Protein AF-A0A7S0C193-F1 (afdb_monomer_lite)

Structure (mmCIF, N/CA/C/O backbone):
data_AF-A0A7S0C193-F1
#
_entry.id   AF-A0A7S0C193-F1
#
loop_
_atom_site.group_PDB
_atom_site.id
_atom_site.type_symbol
_atom_site.label_atom_id
_atom_site.label_alt_id
_atom_site.label_comp_id
_atom_site.label_asym_id
_atom_site.label_entity_id
_atom_site.label_seq_id
_atom_site.pdbx_PDB_ins_code
_atom_site.Cartn_x
_atom_site.Cartn_y
_atom_site.Cartn_z
_atom_site.occupancy
_atom_site.B_iso_or_equiv
_atom_site.auth_seq_id
_atom_site.auth_comp_id
_atom_site.auth_asym_id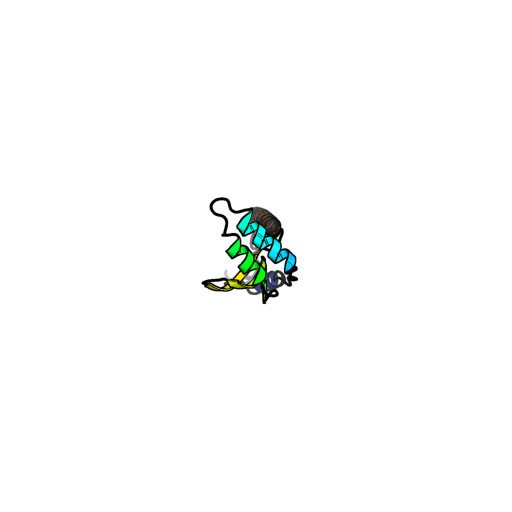
_atom_site.auth_atom_id
_atom_site.pdbx_PDB_model_num
ATOM 1 N N . VAL A 1 1 ? 1.599 5.451 -29.397 1.00 59.72 1 VAL A N 1
ATOM 2 C CA . VAL A 1 1 ? 1.055 4.072 -29.445 1.00 59.72 1 VAL A CA 1
ATOM 3 C C . VAL A 1 1 ? 2.241 3.121 -29.514 1.00 59.72 1 VAL A C 1
ATOM 5 O O . VAL A 1 1 ? 3.154 3.409 -30.276 1.00 59.72 1 VAL A O 1
ATOM 8 N N . VAL A 1 2 ? 2.283 2.088 -28.671 1.00 76.50 2 VAL A N 1
ATOM 9 C CA . VAL A 1 2 ? 3.415 1.143 -28.56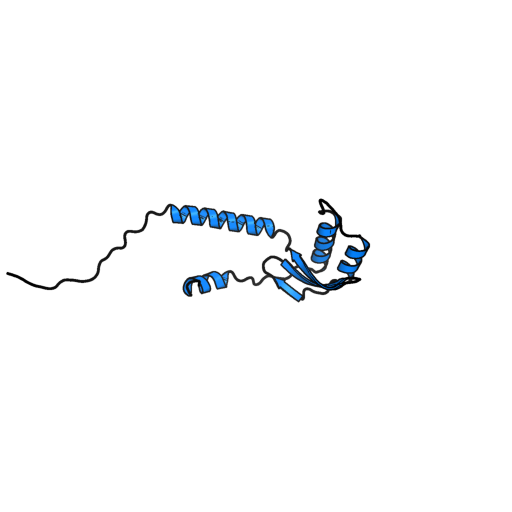7 1.00 76.50 2 VAL A CA 1
ATOM 10 C C . VAL A 1 2 ? 3.237 0.022 -29.609 1.00 76.50 2 VAL A C 1
ATOM 12 O O . VAL A 1 2 ? 2.091 -0.376 -29.826 1.00 76.50 2 VAL A O 1
ATOM 15 N N . PRO A 1 3 ? 4.297 -0.481 -30.276 1.00 91.25 3 PRO A N 1
ATOM 16 C CA . PRO A 1 3 ? 4.175 -1.581 -31.236 1.00 91.25 3 PRO A CA 1
ATOM 17 C C . PRO A 1 3 ? 3.546 -2.833 -30.602 1.00 91.25 3 PRO A C 1
ATOM 19 O O . PRO A 1 3 ? 3.901 -3.146 -29.465 1.00 91.25 3 PRO A O 1
ATOM 22 N N . PRO A 1 4 ? 2.684 -3.587 -31.314 1.00 86.12 4 PRO A N 1
ATOM 23 C CA . PRO A 1 4 ? 2.019 -4.771 -30.760 1.00 86.12 4 PRO A CA 1
ATOM 24 C C . PRO A 1 4 ? 2.995 -5.808 -30.192 1.00 86.12 4 PRO A C 1
ATOM 26 O O . PRO A 1 4 ? 2.807 -6.278 -29.080 1.00 86.12 4 PRO A O 1
ATOM 29 N N . SER A 1 5 ? 4.110 -6.063 -30.884 1.00 86.19 5 SER A N 1
ATOM 30 C CA . SER A 1 5 ? 5.152 -6.989 -30.420 1.00 86.19 5 SER A CA 1
ATOM 31 C C . SER A 1 5 ? 5.822 -6.550 -29.116 1.00 86.19 5 SER A C 1
ATOM 33 O O . SER A 1 5 ? 6.197 -7.385 -28.295 1.00 86.19 5 SER A O 1
ATOM 35 N N . LEU A 1 6 ? 5.964 -5.239 -28.908 1.00 81.75 6 LEU A N 1
ATOM 36 C CA . LEU A 1 6 ? 6.498 -4.685 -27.669 1.00 81.75 6 LEU A CA 1
ATOM 37 C C . LEU A 1 6 ? 5.435 -4.688 -26.565 1.00 81.75 6 LEU A C 1
ATOM 39 O O . LEU A 1 6 ? 5.762 -4.960 -25.417 1.00 81.75 6 LEU A O 1
ATOM 43 N N . ALA A 1 7 ? 4.167 -4.441 -26.898 1.00 81.94 7 ALA A N 1
ATOM 44 C CA . ALA A 1 7 ? 3.060 -4.559 -25.953 1.00 81.94 7 ALA A CA 1
ATOM 45 C C . ALA A 1 7 ? 2.902 -6.000 -25.436 1.00 81.94 7 ALA A C 1
ATOM 47 O O . ALA A 1 7 ? 2.753 -6.186 -24.232 1.00 81.94 7 ALA A O 1
ATOM 48 N N . ASP A 1 8 ? 3.026 -7.005 -26.307 1.00 80.50 8 ASP A N 1
ATOM 49 C CA . ASP A 1 8 ? 2.972 -8.424 -25.936 1.00 80.50 8 ASP A CA 1
ATOM 50 C C . ASP A 1 8 ? 4.160 -8.826 -25.049 1.00 80.50 8 ASP A C 1
ATOM 52 O O . ASP A 1 8 ? 3.987 -9.489 -24.027 1.00 80.50 8 ASP A O 1
ATOM 56 N N . ALA A 1 9 ? 5.372 -8.365 -25.376 1.00 77.50 9 ALA A N 1
ATOM 57 C CA . ALA A 1 9 ? 6.552 -8.605 -24.544 1.00 77.50 9 ALA A CA 1
ATOM 58 C C . ALA A 1 9 ? 6.426 -7.949 -23.154 1.00 77.50 9 ALA A C 1
ATOM 60 O O . ALA A 1 9 ? 6.777 -8.553 -22.141 1.00 77.50 9 ALA A O 1
ATOM 61 N N . LEU A 1 10 ? 5.879 -6.729 -23.093 1.00 75.81 10 LEU A N 1
ATOM 62 C CA . LEU A 1 10 ? 5.612 -6.012 -21.843 1.00 75.81 10 LEU A CA 1
ATOM 63 C C . LEU A 1 10 ? 4.379 -6.552 -21.098 1.00 75.81 10 LEU A C 1
ATOM 65 O O . LEU A 1 10 ? 4.245 -6.320 -19.900 1.00 75.81 10 LEU A O 1
ATOM 69 N N . SER A 1 11 ? 3.498 -7.304 -21.761 1.00 71.94 11 SER A N 1
ATOM 70 C CA . SER A 1 11 ? 2.354 -7.961 -21.118 1.00 71.94 11 SER A CA 1
ATOM 71 C C . SER A 1 11 ? 2.802 -9.008 -20.101 1.00 71.94 11 SER A C 1
ATOM 73 O O . SER A 1 11 ? 2.108 -9.223 -19.112 1.00 71.94 11 SER A O 1
ATOM 75 N N . VAL A 1 12 ? 3.957 -9.644 -20.313 1.00 66.38 12 VAL A N 1
ATOM 76 C CA . VAL A 1 12 ? 4.537 -10.615 -19.369 1.00 66.38 12 VAL A CA 1
ATOM 77 C C . VAL A 1 12 ? 5.010 -9.937 -18.075 1.00 66.38 12 VAL A C 1
ATOM 79 O O . VAL A 1 12 ? 5.038 -10.568 -17.024 1.00 66.38 12 VAL A O 1
ATOM 82 N N . LEU A 1 13 ? 5.323 -8.638 -18.129 1.00 64.50 13 LEU A N 1
ATOM 83 C CA . LEU A 1 13 ? 5.671 -7.807 -16.971 1.00 64.50 13 LEU A CA 1
ATOM 84 C C . LEU A 1 13 ? 4.447 -7.373 -16.142 1.00 64.50 13 LEU A C 1
ATOM 86 O O . LEU A 1 13 ? 4.612 -6.662 -15.151 1.00 64.50 13 LEU A O 1
ATOM 90 N N . GLN A 1 14 ? 3.223 -7.763 -16.521 1.00 65.75 14 GLN A N 1
ATOM 91 C CA . GLN A 1 14 ? 2.043 -7.496 -15.699 1.00 65.75 14 GLN A CA 1
ATOM 92 C C . GLN A 1 14 ? 2.034 -8.362 -14.428 1.00 65.75 14 GLN A C 1
ATOM 94 O O . GLN A 1 14 ? 2.234 -9.576 -14.457 1.00 65.75 14 GLN A O 1
ATOM 99 N N . ASP A 1 15 ? 1.785 -7.701 -13.298 1.00 64.06 15 ASP A N 1
ATOM 100 C CA . ASP A 1 15 ? 1.928 -8.235 -11.944 1.00 64.06 15 ASP A CA 1
ATOM 101 C C . ASP A 1 15 ? 0.812 -9.229 -11.562 1.00 64.06 15 ASP A C 1
ATOM 103 O O . ASP A 1 15 ? -0.340 -8.843 -11.357 1.00 64.06 15 ASP A O 1
ATOM 107 N N . ASN A 1 16 ? 1.170 -10.499 -11.336 1.00 58.06 16 ASN A N 1
ATOM 108 C CA . ASN A 1 16 ? 0.380 -11.443 -10.528 1.00 58.06 16 ASN A CA 1
ATOM 109 C C . ASN A 1 16 ? 0.806 -11.333 -9.060 1.00 58.06 16 ASN A C 1
ATOM 111 O O . ASN A 1 16 ? 1.378 -12.251 -8.467 1.00 58.06 16 ASN A O 1
ATOM 115 N N . MET A 1 17 ? 0.600 -10.156 -8.478 1.00 66.94 17 MET A N 1
ATOM 116 C CA . MET A 1 17 ? 1.162 -9.852 -7.172 1.00 66.94 17 MET A CA 1
ATOM 117 C C . MET A 1 17 ? 0.302 -10.392 -6.036 1.00 66.94 17 MET A C 1
ATOM 119 O O . MET A 1 17 ? -0.836 -9.961 -5.841 1.00 66.94 17 MET A O 1
ATOM 123 N N . GLN A 1 18 ? 0.883 -11.270 -5.216 1.00 76.81 18 GLN A N 1
ATOM 124 C CA . GLN A 1 18 ? 0.195 -11.724 -4.018 1.00 76.81 18 GLN A CA 1
ATOM 125 C C . GLN A 1 18 ? -0.027 -10.569 -3.034 1.00 76.81 18 GLN A C 1
ATOM 127 O O . GLN A 1 18 ? 0.862 -9.719 -2.833 1.00 76.81 18 GLN A O 1
ATOM 132 N N . PRO A 1 19 ? -1.210 -10.524 -2.407 1.00 83.25 19 PRO A N 1
ATOM 133 C CA . PRO A 1 19 ? -1.476 -9.564 -1.366 1.00 83.25 19 PRO A CA 1
ATOM 134 C C . PRO A 1 19 ? -0.589 -9.810 -0.132 1.00 83.25 19 PRO A C 1
ATOM 136 O O . PRO A 1 19 ? -0.358 -10.955 0.243 1.00 83.25 19 PRO A O 1
ATOM 139 N N . PHE A 1 20 ? -0.095 -8.743 0.505 1.00 88.50 20 PHE A N 1
ATOM 140 C CA . PHE A 1 20 ? 0.469 -8.829 1.856 1.00 88.50 20 PHE A CA 1
ATOM 141 C C . PHE A 1 20 ? -0.643 -8.742 2.915 1.00 88.50 20 PHE A C 1
ATOM 143 O O . PHE A 1 20 ? -1.782 -8.394 2.588 1.00 88.50 20 PHE A O 1
ATOM 150 N N . SER A 1 21 ? -0.330 -9.121 4.160 1.00 92.19 21 SER A N 1
ATOM 151 C CA . SER A 1 21 ? -1.319 -9.210 5.240 1.00 92.19 21 SER A CA 1
ATOM 152 C C . SER A 1 21 ? -1.862 -7.841 5.647 1.00 92.19 21 SER A C 1
ATOM 154 O O . SER A 1 21 ? -1.160 -6.827 5.610 1.00 92.19 21 SER A O 1
ATOM 156 N N . SER A 1 22 ? -3.122 -7.817 6.082 1.00 91.50 22 SER A N 1
ATOM 157 C CA . SER A 1 22 ? -3.767 -6.593 6.558 1.00 91.50 22 SER A CA 1
ATOM 158 C C . SER A 1 22 ? -3.129 -6.074 7.848 1.00 91.50 22 SER A C 1
ATOM 160 O O . SER A 1 22 ? -3.052 -4.866 8.038 1.00 91.50 22 SER A O 1
ATOM 162 N N . GLU A 1 23 ? -2.586 -6.950 8.697 1.00 93.56 23 GLU A N 1
ATOM 163 C CA . GLU A 1 23 ? -1.819 -6.563 9.888 1.00 93.56 23 GLU A CA 1
ATOM 164 C C . GLU A 1 23 ? -0.576 -5.756 9.509 1.00 93.56 23 GLU A C 1
ATOM 166 O O . GLU A 1 23 ? -0.326 -4.696 10.082 1.00 93.56 23 GLU A O 1
ATOM 171 N N . LEU A 1 24 ? 0.169 -6.212 8.496 1.00 94.06 24 LEU A N 1
ATOM 172 C CA . LEU A 1 24 ? 1.332 -5.485 8.000 1.00 94.06 24 LEU A CA 1
ATOM 173 C C . LEU A 1 24 ? 0.915 -4.149 7.375 1.00 94.06 24 LEU A C 1
ATOM 175 O O . LEU A 1 24 ? 1.581 -3.139 7.578 1.00 94.06 24 LEU A O 1
ATOM 179 N N . ALA A 1 25 ? -0.214 -4.118 6.663 1.00 93.56 25 ALA A N 1
ATOM 180 C CA . ALA A 1 25 ? -0.757 -2.880 6.115 1.00 93.56 25 ALA A CA 1
ATOM 181 C C . ALA A 1 25 ? -1.088 -1.852 7.205 1.00 93.56 25 ALA A C 1
ATOM 183 O O . ALA A 1 25 ? -0.716 -0.688 7.074 1.00 93.56 25 ALA A O 1
ATOM 184 N N . LYS A 1 26 ? -1.728 -2.286 8.296 1.00 94.06 26 LYS A N 1
ATOM 185 C CA . LYS A 1 26 ? -2.041 -1.436 9.452 1.00 94.06 26 LYS A CA 1
ATOM 186 C C . LYS A 1 26 ? -0.775 -0.875 10.099 1.00 94.06 26 LYS A C 1
ATOM 188 O O . LYS A 1 26 ? -0.715 0.320 10.361 1.00 94.06 26 LYS A O 1
ATOM 193 N N . GLN A 1 27 ? 0.253 -1.704 10.285 1.00 94.44 27 GLN A N 1
ATOM 194 C CA . GLN A 1 27 ? 1.546 -1.257 10.819 1.00 94.44 27 GLN A CA 1
ATOM 195 C C . GLN A 1 27 ? 2.208 -0.202 9.928 1.00 94.44 27 GLN A C 1
ATOM 197 O O . GLN A 1 27 ? 2.680 0.814 10.434 1.00 94.44 27 GLN A O 1
ATOM 202 N N . ILE A 1 28 ? 2.199 -0.410 8.605 1.00 93.75 28 ILE A N 1
ATOM 203 C CA . ILE A 1 28 ? 2.733 0.567 7.649 1.00 93.75 28 ILE A CA 1
ATOM 204 C C . ILE A 1 28 ? 1.974 1.890 7.778 1.00 93.75 28 ILE A C 1
ATOM 206 O O . ILE A 1 28 ? 2.610 2.924 7.950 1.00 93.75 28 ILE A O 1
ATOM 210 N N . VAL A 1 29 ? 0.636 1.860 7.760 1.00 93.06 29 VAL A N 1
ATOM 211 C CA . VAL A 1 29 ? -0.203 3.065 7.894 1.00 93.06 29 VAL A CA 1
ATOM 212 C C . VAL A 1 29 ? 0.117 3.834 9.174 1.00 93.06 29 VAL A C 1
ATOM 214 O O . VAL A 1 29 ? 0.287 5.047 9.107 1.00 93.06 29 VAL A O 1
ATOM 217 N N . ILE A 1 30 ? 0.250 3.146 10.313 1.00 92.88 30 ILE A N 1
ATOM 218 C CA . ILE A 1 30 ? 0.625 3.784 11.582 1.00 92.88 30 ILE A CA 1
ATOM 219 C C . ILE A 1 30 ? 1.992 4.455 11.434 1.00 92.88 30 ILE A C 1
ATOM 221 O O . ILE A 1 30 ? 2.083 5.667 11.586 1.00 92.88 30 ILE A O 1
ATOM 225 N N . SER A 1 31 ? 3.027 3.700 11.051 1.00 91.19 31 SER A N 1
ATOM 226 C CA . SER A 1 31 ? 4.399 4.222 10.973 1.00 91.19 31 SER A CA 1
ATOM 227 C C . SER A 1 31 ? 4.544 5.425 10.030 1.00 91.19 31 SER A C 1
ATOM 229 O O . SER A 1 31 ? 5.272 6.367 10.330 1.00 91.19 31 SER A O 1
ATOM 231 N N . GLU A 1 32 ? 3.833 5.427 8.899 1.00 90.06 32 GLU A N 1
ATOM 232 C CA . GLU A 1 32 ? 3.902 6.511 7.913 1.00 90.06 32 GLU A CA 1
ATOM 233 C C . GLU A 1 32 ? 3.159 7.773 8.377 1.00 90.06 32 GLU A C 1
ATOM 235 O O . GLU A 1 32 ? 3.561 8.872 8.011 1.00 90.06 32 GLU A O 1
ATOM 240 N N . LEU A 1 33 ? 2.093 7.634 9.177 1.00 89.38 33 LEU A N 1
ATOM 241 C CA . LEU A 1 33 ? 1.274 8.760 9.644 1.00 89.38 33 LEU A CA 1
ATOM 242 C C . LEU A 1 33 ? 1.686 9.309 11.021 1.00 89.38 33 LEU A C 1
ATOM 244 O O . LEU A 1 33 ? 1.252 10.407 11.380 1.00 89.38 33 LEU A O 1
ATOM 248 N N . THR A 1 34 ? 2.491 8.567 11.791 1.00 86.56 34 THR A N 1
ATOM 249 C CA . THR A 1 34 ? 2.945 8.978 13.131 1.00 86.56 34 THR A CA 1
ATOM 250 C C . THR A 1 34 ? 4.457 9.174 13.226 1.00 86.56 34 THR A C 1
ATOM 252 O O . THR A 1 34 ? 4.892 10.210 13.720 1.00 86.56 34 THR A O 1
ATOM 255 N N . GLU A 1 35 ? 5.262 8.214 12.761 1.00 81.50 35 GLU A N 1
ATOM 256 C CA . GLU A 1 35 ? 6.716 8.188 12.994 1.00 81.50 35 GLU A CA 1
ATOM 257 C C . GLU A 1 35 ? 7.517 8.876 11.884 1.00 81.50 35 GLU A C 1
ATOM 259 O O . GLU A 1 35 ? 8.537 9.503 12.156 1.00 81.50 35 GLU A O 1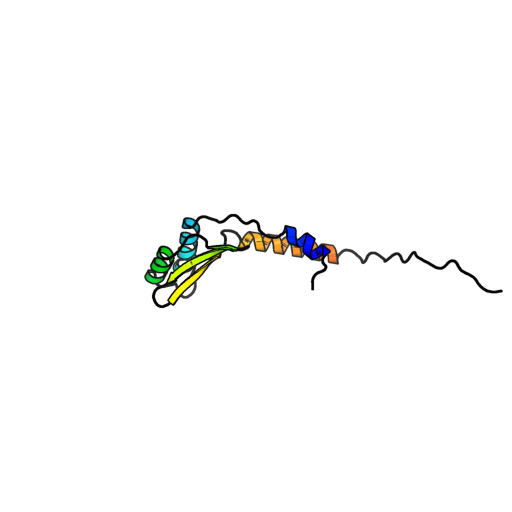
ATOM 264 N N . LYS A 1 36 ? 7.073 8.760 10.627 1.00 75.62 36 LYS A N 1
ATOM 265 C CA . LYS A 1 36 ? 7.795 9.283 9.451 1.00 75.62 36 LYS A CA 1
ATOM 266 C C . LYS A 1 36 ? 7.331 10.662 8.984 1.00 75.62 36 LYS A C 1
ATOM 268 O O . LYS A 1 36 ? 7.748 11.126 7.925 1.00 75.62 36 LYS A O 1
ATOM 273 N N . CYS A 1 37 ? 6.468 11.322 9.745 1.00 71.25 37 CYS A N 1
ATOM 274 C CA . CYS A 1 37 ? 6.013 12.665 9.414 1.00 71.25 37 CYS A CA 1
ATOM 275 C C . CYS A 1 37 ? 7.090 13.699 9.774 1.00 71.25 37 CYS A C 1
ATOM 277 O O . CYS A 1 37 ? 7.403 13.896 10.943 1.00 71.25 37 CYS A O 1
ATOM 279 N N . GLU A 1 38 ? 7.640 14.377 8.763 1.00 67.81 38 GLU A N 1
ATOM 280 C CA . GLU A 1 38 ? 8.693 15.389 8.946 1.00 67.81 38 GLU A CA 1
ATOM 281 C C . GLU A 1 38 ? 8.152 16.763 9.386 1.00 67.81 38 GLU A C 1
ATOM 283 O O . GLU A 1 38 ? 8.869 17.513 10.043 1.00 67.81 38 GLU A O 1
ATOM 288 N N . GLU A 1 39 ? 6.893 17.097 9.070 1.00 68.38 39 GLU A N 1
ATOM 289 C CA . GLU A 1 39 ? 6.336 18.443 9.316 1.00 68.38 39 GLU A CA 1
ATOM 290 C C . GLU A 1 39 ? 5.083 18.460 10.201 1.00 68.38 39 GLU A C 1
ATOM 292 O O . GLU A 1 39 ? 4.936 19.322 11.066 1.00 68.38 39 GLU A O 1
ATOM 297 N N . THR A 1 40 ? 4.136 17.543 9.996 1.00 72.25 40 THR A N 1
ATOM 298 C CA . THR A 1 40 ? 2.903 17.460 10.794 1.00 72.25 40 THR A CA 1
ATOM 299 C C . THR A 1 40 ? 2.402 16.023 10.792 1.00 72.25 40 THR A C 1
ATOM 301 O O . THR A 1 40 ? 1.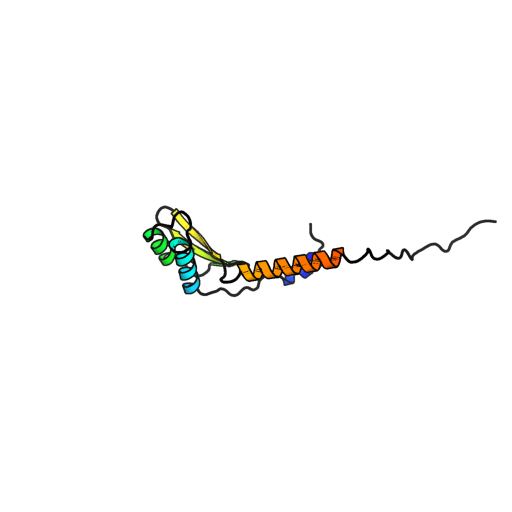989 15.509 9.753 1.00 72.25 40 THR A O 1
ATOM 304 N N . CYS A 1 41 ? 2.461 15.368 11.951 1.00 76.06 41 CYS A N 1
ATOM 305 C CA . CYS A 1 41 ? 1.877 14.043 12.137 1.00 76.06 41 CYS A CA 1
ATOM 306 C C . CYS A 1 41 ? 0.348 14.131 12.113 1.00 76.06 41 CYS A C 1
ATOM 308 O O . CYS A 1 41 ? -0.234 15.130 12.548 1.00 76.06 41 CYS A O 1
ATOM 310 N N . ALA A 1 42 ? -0.306 13.073 11.637 1.00 82.25 42 ALA A N 1
ATOM 311 C CA . ALA A 1 42 ? -1.752 12.970 11.764 1.00 82.25 42 ALA A CA 1
ATOM 312 C C . ALA A 1 42 ? -2.148 12.859 13.245 1.00 82.25 42 ALA A C 1
ATOM 314 O O . ALA A 1 42 ? -1.411 12.298 14.058 1.00 82.25 42 ALA A O 1
ATOM 315 N N . ASP A 1 43 ? -3.329 13.376 13.590 1.00 86.88 43 ASP A N 1
ATOM 316 C CA . ASP A 1 43 ? -3.895 13.216 14.930 1.00 86.88 43 ASP A CA 1
ATOM 317 C C . ASP A 1 43 ? -3.981 11.713 15.278 1.00 86.88 43 ASP A C 1
ATOM 319 O O . ASP A 1 43 ? -4.544 10.946 14.484 1.00 86.88 43 ASP A O 1
ATOM 323 N N . PRO A 1 44 ? -3.455 11.268 16.437 1.00 86.69 44 PRO A N 1
ATOM 324 C CA . PRO A 1 44 ? -3.528 9.873 16.861 1.00 86.69 44 PRO A CA 1
ATOM 325 C C . PRO A 1 44 ? -4.939 9.275 16.791 1.00 86.69 44 PRO A C 1
ATOM 327 O O . PRO A 1 44 ? -5.085 8.128 16.376 1.00 86.69 44 PRO A O 1
ATOM 330 N N . ALA A 1 45 ? -5.980 10.055 17.105 1.00 87.12 45 ALA A N 1
ATOM 331 C CA . ALA A 1 45 ? -7.368 9.598 17.040 1.00 87.12 45 ALA A CA 1
ATOM 332 C C . ALA A 1 45 ? -7.836 9.343 15.595 1.00 87.12 45 ALA A C 1
ATOM 334 O O . ALA A 1 45 ? -8.627 8.435 15.338 1.00 87.12 45 ALA A O 1
ATOM 335 N N . ILE A 1 46 ? -7.329 10.116 14.627 1.00 87.38 46 ILE A N 1
ATOM 336 C CA . ILE A 1 46 ? -7.598 9.903 13.197 1.00 87.38 46 ILE A CA 1
ATOM 337 C C . ILE A 1 46 ? -6.897 8.630 12.717 1.00 87.38 46 ILE A C 1
ATOM 339 O O . ILE A 1 46 ? -7.495 7.847 11.977 1.00 87.38 46 ILE A O 1
ATOM 343 N N . VAL A 1 47 ? -5.648 8.412 13.138 1.00 90.50 47 VAL A N 1
ATOM 344 C CA . VAL A 1 47 ? -4.877 7.214 12.773 1.00 90.50 47 VAL A CA 1
ATOM 345 C C . VAL A 1 47 ? -5.536 5.955 13.336 1.00 90.50 47 VAL A C 1
ATOM 347 O O . VAL A 1 47 ? -5.720 4.990 12.596 1.00 90.50 47 VAL A O 1
ATOM 350 N N . GLU A 1 48 ? -5.947 5.976 14.604 1.00 91.00 48 GLU A N 1
ATOM 351 C CA . GLU A 1 48 ? -6.655 4.865 15.247 1.00 91.00 48 GLU A CA 1
ATOM 352 C C . GLU A 1 48 ? -7.958 4.532 14.507 1.00 91.00 48 GLU A C 1
ATOM 354 O O . GLU A 1 48 ? -8.139 3.397 14.063 1.00 91.00 48 GLU A O 1
ATOM 359 N N . ALA A 1 49 ? -8.803 5.534 14.239 1.00 90.25 49 ALA A N 1
ATOM 360 C CA . ALA A 1 49 ? -10.049 5.337 13.499 1.00 90.25 49 ALA A CA 1
ATOM 361 C C . ALA A 1 49 ? -9.823 4.784 12.077 1.00 90.25 49 ALA A C 1
ATOM 363 O O . ALA A 1 49 ? -10.585 3.937 11.605 1.00 90.25 49 ALA A O 1
ATOM 364 N N . LEU A 1 50 ? -8.765 5.226 11.387 1.00 91.06 50 LEU A N 1
ATOM 365 C CA . LEU A 1 50 ? -8.414 4.728 10.054 1.00 91.06 50 LEU A CA 1
ATOM 366 C C . LEU A 1 50 ? -7.991 3.250 10.089 1.00 91.06 50 LEU A C 1
ATOM 368 O O . LEU A 1 50 ? -8.371 2.476 9.208 1.00 91.06 50 LEU A O 1
ATOM 372 N N . VAL A 1 51 ? -7.210 2.861 11.098 1.00 92.50 51 VAL A N 1
ATOM 373 C CA . VAL A 1 51 ? -6.704 1.494 11.286 1.00 92.50 51 VAL A CA 1
ATOM 374 C C . VAL A 1 51 ? -7.819 0.533 11.698 1.00 92.50 51 VAL A C 1
ATOM 376 O O . VAL A 1 51 ? -7.871 -0.594 11.192 1.00 92.50 51 VAL A O 1
ATOM 379 N N . GLU A 1 52 ? -8.720 0.961 12.582 1.00 91.25 52 GLU A N 1
ATOM 380 C CA . GLU A 1 52 ? -9.907 0.192 12.967 1.00 91.25 52 GLU A CA 1
ATOM 381 C C . GLU A 1 52 ? -10.885 0.036 11.800 1.00 91.25 52 GLU A C 1
ATOM 383 O O . GLU A 1 52 ? -11.427 -1.047 11.580 1.00 91.25 52 GLU A O 1
ATOM 388 N N . GLY A 1 53 ? -11.062 1.095 11.006 1.00 87.94 53 GLY A N 1
ATOM 389 C CA . GLY A 1 53 ? -11.932 1.097 9.835 1.00 87.94 53 GLY A CA 1
ATOM 390 C C . GLY A 1 53 ? -11.393 0.322 8.629 1.00 87.94 53 GLY A C 1
ATOM 391 O O . GLY A 1 53 ? -12.130 0.156 7.656 1.00 87.94 53 GLY A O 1
ATOM 392 N N . LEU A 1 54 ? -10.135 -0.135 8.650 1.00 92.00 54 LEU A N 1
ATOM 393 C CA . LEU A 1 54 ? -9.476 -0.771 7.506 1.00 92.00 54 LEU A CA 1
ATOM 394 C C . LEU A 1 54 ? -10.049 -2.174 7.219 1.00 92.00 54 LEU A C 1
ATOM 396 O O . LEU A 1 54 ? -9.987 -3.073 8.061 1.00 92.00 54 LEU A O 1
ATOM 400 N N . SER A 1 55 ? -10.566 -2.382 6.006 1.00 89.38 55 SER A N 1
ATOM 401 C CA . SER A 1 55 ? -11.123 -3.663 5.550 1.00 89.38 55 SER A CA 1
ATOM 402 C C . SER A 1 55 ? -10.049 -4.695 5.166 1.00 89.38 55 SER A C 1
ATOM 404 O O . SER A 1 55 ? -8.850 -4.449 5.272 1.00 89.38 55 SER A O 1
ATOM 406 N N . SER A 1 56 ? -10.471 -5.844 4.627 1.00 87.12 56 SER A N 1
ATOM 407 C CA . SER A 1 56 ? -9.602 -6.704 3.809 1.00 87.12 56 SER A CA 1
ATOM 408 C C . SER A 1 56 ? -9.174 -5.986 2.512 1.00 87.12 56 SER A C 1
ATOM 410 O O . SER A 1 56 ? -9.860 -5.047 2.081 1.00 87.12 56 SER A O 1
ATOM 412 N N . PRO A 1 57 ? -8.049 -6.381 1.879 1.00 88.56 57 PRO A N 1
ATOM 413 C CA . PRO A 1 57 ? -7.585 -5.745 0.650 1.00 88.56 57 PRO A CA 1
ATOM 414 C C . PRO A 1 57 ? -8.621 -5.926 -0.462 1.00 88.56 57 PRO A C 1
ATOM 416 O O . PRO A 1 57 ? -9.031 -7.040 -0.778 1.00 88.56 57 PRO A O 1
ATOM 419 N N . VAL A 1 58 ? -9.031 -4.811 -1.062 1.00 86.25 58 VAL A N 1
ATOM 420 C CA . VAL A 1 58 ? -10.030 -4.769 -2.141 1.00 86.25 58 VAL A CA 1
ATOM 421 C C . VAL A 1 58 ? -9.364 -4.994 -3.497 1.00 86.25 58 VAL A C 1
ATOM 423 O O . VAL A 1 58 ? -9.972 -5.545 -4.410 1.00 86.25 58 VAL A O 1
ATOM 426 N N . ALA A 1 59 ? -8.099 -4.586 -3.628 1.00 81.12 59 ALA A N 1
ATOM 427 C CA . ALA A 1 59 ? -7.294 -4.821 -4.818 1.00 81.12 59 ALA A CA 1
ATOM 428 C C . ALA A 1 59 ? -5.798 -4.878 -4.482 1.00 81.12 59 ALA A C 1
ATOM 430 O O . ALA A 1 59 ? -5.302 -4.128 -3.633 1.00 81.12 59 ALA A O 1
ATOM 431 N N . ALA A 1 60 ? -5.068 -5.727 -5.202 1.00 73.06 60 ALA A N 1
ATOM 432 C CA . ALA A 1 60 ? -3.616 -5.651 -5.295 1.00 73.06 60 ALA A CA 1
ATOM 433 C C . ALA A 1 60 ? -3.249 -4.775 -6.503 1.00 73.06 60 ALA A C 1
ATOM 435 O O . ALA A 1 60 ? -3.777 -4.960 -7.596 1.00 73.06 60 ALA A O 1
ATOM 436 N N . ALA A 1 61 ? -2.373 -3.798 -6.294 1.00 68.12 61 ALA A N 1
ATOM 437 C CA . ALA A 1 61 ? -1.804 -2.957 -7.338 1.00 68.12 61 ALA A CA 1
ATOM 438 C C . ALA A 1 61 ? -0.294 -3.231 -7.432 1.00 68.12 61 ALA A C 1
ATOM 440 O O . ALA A 1 61 ? 0.318 -3.701 -6.477 1.00 68.12 61 ALA A O 1
ATOM 441 N N . SER A 1 62 ? 0.332 -2.893 -8.559 1.00 76.62 62 SER A N 1
ATOM 442 C CA . SER A 1 62 ? 1.757 -3.196 -8.775 1.00 76.62 62 SER A CA 1
ATOM 443 C C . SER A 1 62 ? 2.678 -2.679 -7.650 1.00 76.62 62 SER A C 1
ATOM 445 O O . SER A 1 62 ? 3.513 -3.396 -7.113 1.00 76.62 62 SER A O 1
ATOM 447 N N . VAL A 1 63 ? 2.476 -1.444 -7.184 1.00 85.25 63 VAL A N 1
ATOM 448 C CA . VAL A 1 63 ? 3.350 -0.835 -6.157 1.00 85.25 63 VAL A CA 1
ATOM 449 C C . VAL A 1 63 ? 2.774 -0.868 -4.734 1.00 85.25 63 VAL A C 1
ATOM 451 O O . VAL A 1 63 ? 3.339 -0.274 -3.815 1.00 85.25 63 VAL A O 1
ATOM 454 N N . GLY A 1 64 ? 1.632 -1.525 -4.521 1.00 89.75 64 GLY A N 1
ATOM 455 C CA . GLY A 1 64 ? 0.945 -1.493 -3.231 1.00 89.75 64 GLY A CA 1
ATOM 456 C C . GLY A 1 64 ? -0.411 -2.183 -3.232 1.00 89.75 64 GLY A C 1
ATOM 457 O O . GLY A 1 64 ? -0.775 -2.889 -4.158 1.00 89.75 64 GLY A O 1
ATOM 458 N N . GLN A 1 65 ? -1.197 -1.971 -2.193 1.00 91.25 65 GLN A N 1
ATOM 459 C CA . GLN A 1 65 ? -2.533 -2.546 -2.068 1.00 91.25 65 GLN A CA 1
ATOM 460 C C . GLN A 1 65 ? -3.548 -1.481 -1.713 1.00 91.25 65 GLN A C 1
ATOM 462 O O . GLN A 1 65 ? -3.206 -0.487 -1.079 1.00 91.25 65 GLN A O 1
ATOM 467 N N . VAL A 1 66 ? -4.794 -1.700 -2.117 1.00 92.56 66 VAL A N 1
ATOM 468 C CA . VAL A 1 66 ? -5.897 -0.790 -1.825 1.00 92.56 66 VAL A CA 1
ATOM 469 C C . VAL A 1 66 ? -6.846 -1.441 -0.835 1.00 92.56 66 VAL A C 1
ATOM 471 O O . VAL A 1 66 ? -7.289 -2.575 -1.021 1.00 92.56 66 VAL A O 1
ATOM 474 N N . TYR A 1 67 ? -7.180 -0.675 0.190 1.00 93.12 67 TYR A N 1
ATOM 475 C CA . TYR A 1 67 ? -8.092 -1.021 1.263 1.00 93.12 67 TYR A CA 1
ATOM 476 C C . TYR A 1 67 ? -9.256 -0.039 1.268 1.00 93.12 67 TYR A C 1
ATOM 478 O O . TYR A 1 67 ? -9.092 1.129 0.911 1.00 93.12 67 TYR A O 1
ATOM 486 N N . LYS A 1 68 ? -10.432 -0.495 1.690 1.00 93.50 68 LYS A N 1
ATOM 487 C CA . LYS A 1 68 ? -11.524 0.411 2.036 1.00 93.50 68 LYS A CA 1
ATOM 488 C C . LYS A 1 68 ? -11.395 0.758 3.516 1.00 93.50 68 LYS A C 1
ATOM 490 O O . LYS A 1 68 ? -11.073 -0.114 4.317 1.00 93.50 68 LYS A O 1
ATOM 495 N N . ALA A 1 69 ? -11.657 2.008 3.871 1.00 93.06 69 ALA A N 1
ATOM 496 C CA . ALA A 1 69 ? -11.782 2.421 5.260 1.00 93.06 69 ALA A CA 1
ATOM 497 C C . ALA A 1 69 ? -12.922 3.425 5.440 1.00 93.06 69 ALA A C 1
ATOM 499 O O . ALA A 1 69 ? -13.439 3.976 4.464 1.00 93.06 69 ALA A O 1
ATOM 500 N N . VAL A 1 70 ? -13.317 3.652 6.689 1.00 90.56 70 VAL A N 1
ATOM 501 C CA . VAL A 1 70 ? -14.234 4.729 7.068 1.00 90.56 70 VAL A CA 1
ATOM 502 C C . VAL A 1 70 ? -13.468 5.693 7.954 1.00 90.56 70 VAL A C 1
ATOM 504 O O . VAL A 1 70 ? -12.922 5.282 8.971 1.00 90.56 70 VAL A O 1
ATOM 507 N N . LEU A 1 71 ? -13.425 6.964 7.563 1.00 89.12 71 LEU A N 1
ATOM 508 C CA . LEU A 1 71 ? -12.740 8.005 8.315 1.00 89.12 71 LEU A CA 1
ATOM 509 C C . LEU A 1 71 ? -13.763 8.993 8.905 1.00 89.12 71 LEU A C 1
ATOM 511 O O . LEU A 1 71 ? -14.617 9.494 8.161 1.00 89.12 71 LEU A O 1
ATOM 515 N N . PRO A 1 72 ? -13.707 9.295 10.218 1.00 85.25 72 PRO A N 1
ATOM 516 C CA . PRO A 1 72 ? -14.619 10.244 10.851 1.00 85.25 72 PRO A CA 1
ATOM 517 C C . PRO A 1 72 ? -14.616 11.601 10.141 1.00 85.25 72 PRO A C 1
ATOM 519 O O . PRO A 1 72 ? -13.563 12.162 9.861 1.00 85.25 72 PRO A O 1
ATOM 522 N N . GLY A 1 73 ? -15.801 12.118 9.810 1.00 87.69 73 GLY A N 1
ATOM 523 C CA . GLY A 1 73 ? -15.964 13.389 9.089 1.00 87.69 73 GLY A CA 1
ATOM 524 C C . GLY A 1 73 ? -15.793 13.314 7.565 1.00 87.69 73 GLY A C 1
ATOM 525 O O . GLY A 1 73 ? -16.292 14.194 6.871 1.00 87.69 73 GLY A O 1
ATOM 526 N N . TYR A 1 74 ? -15.179 12.252 7.033 1.00 86.69 74 TYR A N 1
ATOM 527 C CA . TYR A 1 74 ? -14.929 12.083 5.591 1.00 86.69 74 TYR A CA 1
ATOM 528 C C . TYR A 1 74 ? -15.708 10.914 4.970 1.00 86.69 74 TYR A C 1
ATOM 530 O O . TYR A 1 74 ? -15.921 10.879 3.760 1.00 86.69 74 TYR A O 1
ATOM 538 N N . GLY A 1 75 ? -16.178 9.965 5.785 1.00 90.06 75 GLY A N 1
ATOM 539 C CA . GLY A 1 75 ? -16.949 8.814 5.323 1.00 90.06 75 GLY A CA 1
ATOM 540 C C . GLY A 1 75 ? -16.067 7.730 4.701 1.00 90.06 75 GLY A C 1
ATOM 541 O O . GLY A 1 75 ? -14.989 7.432 5.209 1.00 90.06 75 GLY A O 1
ATOM 542 N N . ASN A 1 76 ? -16.545 7.086 3.632 1.00 93.06 76 ASN A N 1
ATOM 543 C CA . ASN A 1 76 ? -15.814 5.997 2.978 1.00 93.06 76 ASN A CA 1
ATOM 544 C C . ASN A 1 76 ? -14.610 6.532 2.194 1.00 93.06 76 ASN A C 1
ATOM 546 O O . ASN A 1 76 ? -14.774 7.353 1.293 1.00 93.06 76 ASN A O 1
ATOM 550 N N . VAL A 1 77 ? -13.427 5.988 2.465 1.00 93.06 77 VAL A N 1
ATOM 551 C CA . VAL A 1 77 ? -12.172 6.337 1.792 1.00 93.06 77 VAL A CA 1
ATOM 552 C C . VAL A 1 77 ? -11.479 5.091 1.239 1.00 93.06 77 VAL A C 1
ATOM 554 O O . VAL A 1 77 ? -11.676 3.975 1.727 1.00 93.06 77 VAL A O 1
ATOM 557 N N . ALA A 1 78 ? -10.657 5.282 0.208 1.00 93.44 78 ALA A N 1
ATOM 558 C CA . ALA A 1 78 ? -9.748 4.260 -0.298 1.00 93.44 78 ALA A CA 1
ATOM 559 C C . ALA A 1 78 ? -8.335 4.547 0.221 1.00 93.44 78 ALA A C 1
ATOM 561 O O . ALA A 1 78 ? -7.775 5.608 -0.049 1.00 93.44 78 ALA A O 1
ATOM 562 N N . VAL A 1 79 ? -7.754 3.597 0.946 1.00 92.56 79 VAL A N 1
ATOM 563 C CA . VAL A 1 79 ? -6.408 3.706 1.513 1.00 92.56 79 VAL A CA 1
ATOM 564 C C . VAL A 1 79 ? -5.467 2.855 0.679 1.00 92.56 79 VAL A C 1
ATOM 566 O O . VAL A 1 79 ? -5.593 1.631 0.637 1.00 92.56 79 VAL A O 1
ATOM 569 N N . LYS A 1 80 ? -4.520 3.498 -0.007 1.00 93.75 80 LYS A N 1
ATOM 570 C CA . LYS A 1 80 ? -3.486 2.799 -0.769 1.00 93.75 80 LYS A CA 1
ATOM 571 C C . LYS A 1 80 ? -2.223 2.680 0.075 1.00 93.75 80 LYS A C 1
ATOM 573 O O . LYS A 1 80 ? -1.575 3.678 0.363 1.00 93.75 80 LYS A O 1
ATOM 578 N N . VAL A 1 81 ? -1.863 1.453 0.423 1.00 93.38 81 VAL A N 1
ATOM 579 C CA . VAL A 1 81 ? -0.679 1.140 1.225 1.00 93.38 81 VAL A CA 1
ATOM 580 C C . VAL A 1 81 ? 0.441 0.684 0.299 1.00 93.38 81 VAL A C 1
ATOM 582 O O . VAL A 1 81 ? 0.261 -0.245 -0.492 1.00 93.38 81 VAL A O 1
ATOM 585 N N . GLN A 1 82 ? 1.592 1.351 0.362 1.00 92.69 82 GLN A N 1
ATOM 586 C CA . GLN A 1 82 ? 2.762 0.991 -0.438 1.00 92.69 82 GLN A CA 1
ATOM 587 C C . GLN A 1 82 ? 3.302 -0.38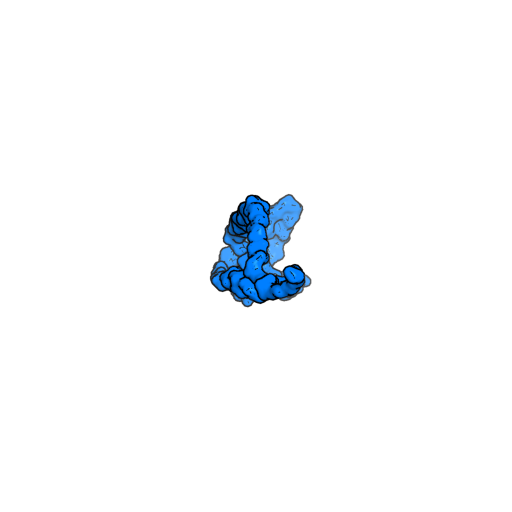2 -0.015 1.00 92.69 82 GLN A C 1
ATOM 589 O O . GLN A 1 82 ? 3.351 -0.698 1.173 1.00 92.69 82 GLN A O 1
ATOM 594 N N . ARG A 1 83 ? 3.722 -1.208 -0.983 1.00 90.88 83 ARG A N 1
ATOM 595 C CA . ARG A 1 83 ? 4.311 -2.514 -0.670 1.00 90.88 83 ARG A CA 1
ATOM 596 C C . ARG A 1 83 ? 5.661 -2.322 0.039 1.00 90.88 83 ARG A C 1
ATOM 598 O O . ARG A 1 83 ? 6.500 -1.567 -0.459 1.00 90.88 83 ARG A O 1
ATOM 605 N N . PRO A 1 84 ? 5.914 -3.021 1.156 1.00 89.75 84 PRO A N 1
ATOM 606 C CA . PRO A 1 84 ? 7.194 -2.931 1.847 1.00 89.75 84 PRO A CA 1
ATOM 607 C C . PRO A 1 84 ? 8.349 -3.307 0.910 1.00 89.75 84 PRO A C 1
ATOM 609 O O . PRO A 1 84 ? 8.270 -4.282 0.163 1.00 89.75 84 PRO A O 1
ATOM 612 N N . GLY A 1 85 ? 9.412 -2.502 0.925 1.00 87.75 85 GLY A N 1
ATOM 613 C CA . GLY A 1 85 ? 10.607 -2.715 0.102 1.00 87.75 85 GLY A CA 1
ATOM 614 C C . GLY A 1 85 ? 10.465 -2.364 -1.385 1.00 87.75 85 GLY A C 1
ATOM 615 O O . GLY A 1 85 ? 11.456 -2.448 -2.110 1.00 87.75 85 GLY A O 1
ATOM 616 N N . ILE A 1 86 ? 9.287 -1.923 -1.856 1.00 89.12 86 ILE A N 1
ATOM 617 C CA . ILE A 1 86 ? 9.067 -1.668 -3.290 1.00 89.12 86 ILE A CA 1
ATOM 618 C C . ILE A 1 86 ? 9.949 -0.547 -3.840 1.00 89.12 86 ILE A C 1
ATOM 620 O O . ILE A 1 86 ? 10.377 -0.620 -4.985 1.00 89.12 86 ILE A O 1
ATOM 624 N N . ARG A 1 87 ? 10.273 0.464 -3.023 1.00 88.69 87 ARG A N 1
ATOM 625 C CA . ARG A 1 87 ? 11.125 1.586 -3.438 1.00 88.69 87 ARG A CA 1
ATOM 626 C C . ARG A 1 87 ? 12.490 1.105 -3.929 1.00 88.69 87 ARG A C 1
ATOM 628 O O . ARG A 1 87 ? 12.874 1.426 -5.046 1.00 88.69 87 ARG A O 1
ATOM 635 N N . GLY A 1 88 ? 13.167 0.266 -3.146 1.00 89.25 88 GLY A N 1
ATOM 636 C CA . GLY A 1 88 ? 14.474 -0.272 -3.526 1.00 89.25 88 GLY A CA 1
ATOM 637 C C . GLY A 1 88 ? 14.410 -1.214 -4.733 1.00 89.25 88 GLY A C 1
ATOM 638 O O . GLY A 1 88 ? 15.370 -1.298 -5.496 1.00 89.25 88 GLY A O 1
ATOM 639 N N . LEU A 1 89 ? 13.284 -1.911 -4.934 1.00 87.00 89 LEU A N 1
ATOM 640 C CA . LEU A 1 89 ? 13.068 -2.717 -6.138 1.00 87.00 89 LEU A CA 1
ATOM 641 C C . LEU A 1 89 ? 12.952 -1.819 -7.376 1.00 87.00 89 LEU A C 1
ATOM 643 O O . LEU A 1 89 ? 13.721 -1.981 -8.317 1.00 87.00 89 LEU A O 1
ATOM 647 N N . VAL A 1 90 ? 12.082 -0.808 -7.320 1.00 88.50 90 VAL A N 1
ATOM 648 C CA . VAL A 1 90 ? 11.877 0.160 -8.409 1.00 88.50 90 VAL A CA 1
ATOM 649 C C . VAL A 1 90 ? 13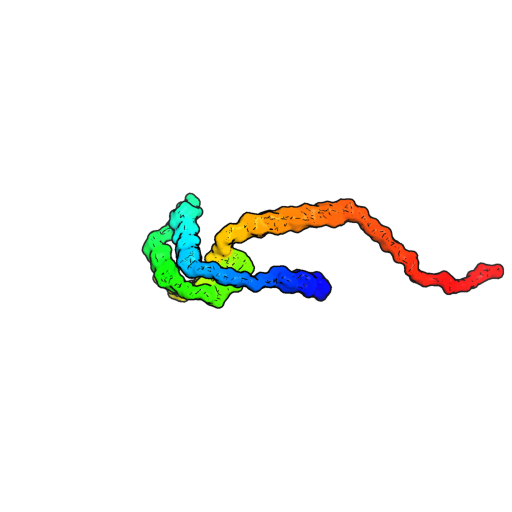.168 0.912 -8.743 1.00 88.50 90 VAL A C 1
ATOM 651 O O . VAL A 1 90 ? 13.492 1.099 -9.913 1.00 88.50 90 VAL A O 1
ATOM 654 N N . GLU A 1 91 ? 13.938 1.326 -7.736 1.00 92.94 91 GLU A N 1
ATOM 655 C CA . GLU A 1 91 ? 15.226 2.000 -7.936 1.00 92.94 91 GLU A CA 1
ATOM 656 C C . GLU A 1 91 ? 16.249 1.103 -8.639 1.00 92.94 91 GLU A C 1
ATOM 658 O O . GLU A 1 91 ? 16.952 1.561 -9.548 1.00 92.94 91 GLU A O 1
ATOM 663 N N . ARG A 1 92 ? 16.314 -0.178 -8.253 1.00 90.50 92 ARG A N 1
ATOM 664 C CA . ARG A 1 92 ? 17.186 -1.171 -8.888 1.00 90.50 92 ARG A CA 1
ATOM 665 C C . ARG A 1 92 ? 16.792 -1.392 -10.344 1.00 90.50 92 ARG A C 1
ATOM 667 O O . ARG A 1 92 ? 17.659 -1.313 -11.212 1.00 90.50 92 ARG A O 1
ATOM 674 N N . ASP A 1 93 ? 15.509 -1.608 -10.607 1.00 89.38 93 ASP A N 1
ATOM 675 C CA . ASP A 1 93 ? 14.999 -1.865 -11.954 1.00 89.38 93 ASP A CA 1
ATOM 676 C C . ASP A 1 93 ? 15.246 -0.658 -12.865 1.00 89.38 93 ASP A C 1
ATOM 678 O O . ASP A 1 93 ? 15.779 -0.791 -13.967 1.00 89.38 93 ASP A O 1
ATOM 682 N N . ALA A 1 94 ? 14.977 0.553 -12.367 1.00 92.06 94 ALA A N 1
ATOM 683 C CA . ALA A 1 94 ? 15.277 1.786 -13.086 1.00 92.06 94 ALA A CA 1
ATOM 684 C C . ALA A 1 94 ? 16.783 1.945 -13.367 1.00 92.06 94 ALA A C 1
ATOM 686 O O . ALA A 1 94 ? 17.169 2.432 -14.429 1.00 92.06 94 ALA A O 1
ATOM 687 N N . SER A 1 95 ? 17.650 1.529 -12.439 1.00 94.44 95 SER A N 1
ATOM 688 C CA . SER A 1 95 ? 19.105 1.545 -12.631 1.00 94.44 95 SER A CA 1
ATOM 689 C C . SER A 1 95 ? 19.567 0.568 -13.718 1.00 94.44 95 SER A C 1
ATOM 691 O O . SER A 1 95 ? 20.396 0.916 -14.565 1.00 94.44 95 SER A O 1
ATOM 693 N N . MET A 1 96 ? 18.986 -0.634 -13.749 1.00 93.44 96 MET A N 1
ATOM 694 C CA . MET A 1 96 ? 19.255 -1.624 -14.792 1.00 93.44 96 MET A CA 1
ATOM 695 C C . MET A 1 96 ? 18.799 -1.125 -16.165 1.00 93.44 96 MET A C 1
ATOM 697 O O . MET A 1 96 ? 19.574 -1.182 -17.115 1.00 93.44 96 MET A O 1
ATOM 701 N N . LEU A 1 97 ? 17.590 -0.562 -16.265 1.00 92.88 97 LEU A N 1
ATOM 702 C CA . LEU A 1 97 ? 17.075 0.006 -17.515 1.00 92.88 97 LEU A CA 1
ATOM 703 C C . LEU A 1 97 ? 17.951 1.150 -18.036 1.00 92.88 97 LEU A C 1
ATOM 705 O O . LEU A 1 97 ? 18.218 1.209 -19.232 1.00 92.88 97 LEU A O 1
ATOM 709 N N . ARG A 1 98 ? 18.455 2.022 -17.152 1.00 93.88 98 ARG A N 1
ATOM 710 C CA . ARG A 1 98 ? 19.419 3.068 -17.536 1.00 93.88 98 ARG A CA 1
ATOM 711 C C . ARG A 1 98 ? 20.719 2.481 -18.081 1.00 93.88 98 ARG A C 1
ATOM 713 O O . ARG A 1 98 ? 21.217 2.956 -19.095 1.00 93.88 98 ARG A O 1
ATOM 720 N N . SER A 1 99 ? 21.242 1.437 -17.441 1.00 93.81 99 SER A N 1
ATOM 721 C CA . SER A 1 99 ? 22.449 0.740 -17.908 1.00 93.81 99 SER A CA 1
ATOM 722 C C . SER A 1 99 ? 22.240 0.092 -19.281 1.00 93.81 99 SER A C 1
ATOM 724 O O . SER A 1 99 ? 23.096 0.202 -20.154 1.00 93.81 99 SER A O 1
ATOM 726 N N . LEU A 1 100 ? 21.085 -0.546 -19.491 1.00 92.69 100 LEU A N 1
ATOM 727 C CA . LEU A 1 100 ? 20.720 -1.145 -20.775 1.00 92.69 100 LEU A CA 1
ATOM 728 C C . LEU A 1 100 ? 20.544 -0.089 -21.867 1.00 92.69 100 LEU A C 1
ATOM 730 O O . LEU A 1 100 ? 21.031 -0.288 -22.974 1.00 92.69 100 LEU A O 1
ATOM 734 N N . ALA A 1 101 ? 19.894 1.034 -21.558 1.00 92.50 101 ALA A N 1
ATOM 735 C CA . ALA A 1 101 ? 19.738 2.140 -22.497 1.00 92.50 101 ALA A CA 1
ATOM 736 C C . ALA A 1 101 ? 21.102 2.692 -22.936 1.00 92.50 101 ALA A C 1
ATOM 738 O O . ALA A 1 101 ? 21.364 2.778 -24.132 1.00 92.50 101 ALA A O 1
ATOM 739 N N . ALA A 1 102 ? 22.004 2.946 -21.982 1.00 92.81 102 ALA A N 1
ATOM 740 C CA . ALA A 1 102 ? 23.364 3.394 -22.276 1.00 92.81 102 ALA A CA 1
ATOM 741 C C . ALA A 1 102 ? 24.145 2.377 -23.129 1.00 92.81 102 ALA A C 1
ATOM 743 O O . ALA A 1 102 ? 24.890 2.754 -24.032 1.00 92.81 102 ALA A O 1
ATOM 744 N N . TRP A 1 103 ? 23.960 1.077 -22.875 1.00 92.56 103 TRP A N 1
ATOM 745 C CA . TRP A 1 103 ? 24.568 0.030 -23.694 1.00 92.56 103 TRP A CA 1
ATOM 746 C C . TRP A 1 103 ? 24.021 0.026 -25.125 1.00 92.56 103 TRP A C 1
ATOM 748 O O . TRP A 1 103 ? 24.812 0.010 -26.063 1.00 92.56 103 TRP A O 1
ATOM 758 N N . VAL A 1 104 ? 22.700 0.102 -25.310 1.00 90.75 104 VAL A N 1
ATOM 759 C CA . VAL A 1 104 ? 22.069 0.159 -26.642 1.00 90.75 104 VAL A CA 1
ATOM 760 C C . VAL A 1 104 ? 22.521 1.395 -27.422 1.00 90.75 104 VAL A C 1
ATOM 762 O O . VAL A 1 104 ? 22.847 1.274 -28.598 1.00 90.75 104 VAL A O 1
ATOM 765 N N . GLU A 1 105 ? 22.608 2.559 -26.776 1.00 89.81 105 GLU A N 1
ATOM 766 C CA . GLU A 1 105 ? 23.109 3.797 -27.395 1.00 89.81 105 GLU A CA 1
ATOM 767 C C . GLU A 1 105 ? 24.579 3.694 -27.821 1.00 89.81 105 GLU A C 1
ATOM 769 O O . GLU A 1 105 ? 24.997 4.342 -28.779 1.00 89.81 105 GLU A O 1
ATOM 774 N N . SER A 1 106 ? 25.366 2.855 -27.141 1.00 86.94 106 SER A N 1
ATOM 775 C CA . SER A 1 106 ? 26.767 2.615 -27.492 1.00 86.94 106 SER A CA 1
ATOM 776 C C . SER A 1 106 ? 26.955 1.693 -28.703 1.00 86.94 106 SER A C 1
ATOM 778 O O . SER A 1 106 ? 28.067 1.615 -29.228 1.00 86.94 106 SER A O 1
ATOM 780 N N . ILE A 1 107 ? 25.901 1.003 -29.164 1.00 85.88 107 ILE A N 1
ATOM 781 C CA . ILE A 1 107 ? 25.961 0.135 -30.346 1.00 85.88 107 ILE A CA 1
ATOM 782 C C . ILE A 1 107 ? 25.950 1.032 -31.595 1.00 85.88 107 ILE A C 1
ATOM 784 O O . ILE A 1 107 ? 24.944 1.696 -31.859 1.00 85.88 107 ILE A O 1
ATOM 788 N N . PRO A 1 108 ? 27.031 1.056 -32.401 1.00 78.56 108 PRO A N 1
ATOM 789 C CA . PRO A 1 108 ? 27.031 1.778 -33.667 1.00 78.56 108 PRO A CA 1
ATOM 790 C C . PRO A 1 108 ? 25.896 1.248 -34.544 1.00 78.56 108 PRO A C 1
ATOM 792 O O . PRO A 1 108 ? 25.704 0.032 -34.618 1.00 78.56 108 PRO A O 1
ATOM 795 N N . ALA A 1 109 ? 25.151 2.139 -35.205 1.00 73.12 109 ALA A N 1
ATOM 796 C CA . ALA A 1 109 ? 24.052 1.751 -36.084 1.00 73.12 109 ALA A CA 1
ATOM 797 C C . ALA A 1 109 ? 24.493 0.616 -37.025 1.00 73.12 109 ALA A C 1
ATOM 799 O O . ALA A 1 109 ? 25.472 0.760 -37.762 1.00 73.12 109 ALA A O 1
ATOM 800 N N . ILE A 1 110 ? 23.785 -0.519 -36.979 1.00 61.72 110 ILE A N 1
ATOM 801 C CA . ILE A 1 110 ? 24.014 -1.624 -37.912 1.00 61.72 110 ILE A CA 1
ATOM 802 C C . ILE A 1 110 ? 23.779 -1.051 -39.315 1.00 61.72 110 ILE A C 1
ATOM 804 O O . ILE A 1 110 ? 22.676 -0.554 -39.564 1.00 61.72 110 ILE A O 1
ATOM 808 N N . PRO A 1 111 ? 24.768 -1.081 -40.228 1.00 57.09 111 PRO A N 1
ATOM 809 C CA . PRO A 1 111 ? 24.539 -0.641 -41.591 1.00 57.09 111 PRO A CA 1
ATOM 810 C C . PRO A 1 111 ? 23.442 -1.527 -42.177 1.00 57.09 111 PRO A C 1
ATOM 812 O O . PRO A 1 111 ? 23.577 -2.751 -42.240 1.00 57.09 111 PRO A O 1
ATOM 815 N N . SER A 1 112 ? 22.323 -0.917 -42.559 1.00 56.12 112 SER A N 1
ATOM 816 C CA . SER A 1 112 ? 21.255 -1.600 -43.272 1.00 56.12 112 SER A CA 1
ATOM 817 C C . SER A 1 112 ? 21.828 -2.114 -44.591 1.00 56.12 112 SER A C 1
ATOM 819 O O . SER A 1 112 ? 22.118 -1.327 -45.490 1.00 56.12 112 SER A O 1
ATOM 821 N N . ASN A 1 113 ? 22.031 -3.429 -44.699 1.00 54.53 113 ASN A N 1
ATOM 822 C CA . ASN A 1 113 ? 22.350 -4.069 -45.967 1.00 54.53 113 ASN A CA 1
ATOM 823 C C . ASN A 1 113 ? 21.118 -3.974 -46.876 1.00 54.53 113 ASN A C 1
ATOM 825 O O . ASN A 1 113 ? 20.235 -4.833 -46.833 1.00 54.53 113 ASN A O 1
ATOM 829 N N . GLU A 1 114 ? 21.060 -2.930 -47.701 1.00 52.62 114 GLU A N 1
ATOM 830 C CA . GLU A 1 114 ? 20.251 -2.938 -48.913 1.00 52.62 114 GLU A CA 1
ATOM 831 C C . GLU A 1 114 ? 20.856 -3.942 -49.901 1.00 52.62 114 GLU A C 1
ATOM 833 O O . GLU A 1 114 ? 21.626 -3.609 -50.796 1.00 52.62 114 GLU A O 1
ATOM 838 N N . SER A 1 115 ? 20.481 -5.208 -49.747 1.00 55.41 115 SER A N 1
ATOM 839 C CA . SER A 1 115 ? 20.542 -6.185 -50.826 1.00 55.41 115 SER A CA 1
ATOM 840 C C . SER A 1 115 ? 19.125 -6.624 -51.135 1.00 55.41 115 SER A C 1
ATOM 842 O O . SER A 1 115 ? 18.631 -7.602 -50.583 1.00 55.41 115 SER A O 1
ATOM 844 N N . THR A 1 116 ? 18.452 -5.890 -52.019 1.00 49.41 116 THR A N 1
ATOM 845 C CA . THR A 1 116 ? 17.554 -6.490 -53.014 1.00 49.41 116 THR A CA 1
ATOM 846 C C . THR A 1 116 ? 17.184 -5.493 -54.116 1.00 49.41 116 THR A C 1
ATOM 848 O O . THR A 1 116 ? 16.456 -4.537 -53.881 1.00 49.41 116 THR A O 1
ATOM 851 N N . LYS A 1 117 ? 17.572 -5.870 -55.350 1.00 40.97 117 LYS A N 1
ATOM 852 C CA . LYS A 1 117 ? 16.769 -5.837 -56.595 1.00 40.97 117 LYS A CA 1
ATOM 853 C C . LYS A 1 117 ? 17.264 -4.887 -57.698 1.00 40.97 117 LYS A C 1
ATOM 855 O O . LYS A 1 117 ? 17.021 -3.689 -57.659 1.00 40.97 117 LYS A O 1
ATOM 860 N N . GLY A 1 118 ? 17.843 -5.475 -58.756 1.00 40.53 118 GLY A N 1
ATOM 861 C CA . GLY A 1 118 ? 18.010 -4.778 -60.035 1.00 40.53 118 GLY A CA 1
ATOM 862 C C . GLY A 1 118 ? 18.976 -5.371 -61.067 1.00 40.53 118 GLY A C 1
ATOM 863 O O . GLY A 1 118 ? 19.682 -4.603 -61.703 1.00 40.53 118 GLY A O 1
ATOM 864 N N . ILE A 1 119 ? 19.034 -6.693 -61.279 1.00 52.06 119 ILE A N 1
ATOM 865 C CA . ILE A 1 119 ? 19.557 -7.206 -62.562 1.00 52.06 119 ILE A CA 1
ATOM 866 C C . ILE A 1 119 ? 18.504 -6.865 -63.630 1.00 52.06 119 ILE A C 1
ATOM 868 O O . ILE A 1 119 ? 17.400 -7.407 -63.572 1.00 52.06 119 ILE A O 1
ATOM 872 N N . GLY A 1 120 ? 18.819 -5.968 -64.575 1.00 44.31 120 GLY A N 1
ATOM 873 C CA . GLY A 1 120 ? 17.930 -5.657 -65.703 1.00 44.31 120 GLY A CA 1
ATOM 874 C C . GLY A 1 120 ? 18.323 -4.463 -66.592 1.00 44.31 120 GLY A C 1
ATOM 875 O O . GLY A 1 120 ? 17.826 -3.370 -66.378 1.00 44.31 120 GLY A O 1
ATOM 876 N N . ASN A 1 121 ? 19.115 -4.755 -67.635 1.00 43.66 121 ASN A N 1
ATOM 877 C CA . ASN A 1 121 ? 19.077 -4.238 -69.023 1.00 43.66 121 ASN A CA 1
ATOM 878 C C . ASN A 1 121 ? 19.288 -2.743 -69.395 1.00 43.66 121 ASN A C 1
ATOM 880 O O . ASN A 1 121 ? 18.477 -1.891 -69.049 1.00 43.66 121 ASN A O 1
ATOM 884 N N . GLY A 1 122 ? 20.220 -2.505 -70.345 1.00 39.66 122 GLY A N 1
ATOM 885 C CA . GLY A 1 122 ? 19.961 -1.656 -71.530 1.00 39.66 122 GLY A CA 1
ATOM 886 C C . GLY A 1 122 ? 21.051 -0.671 -72.009 1.00 39.66 122 GLY A C 1
ATOM 887 O O . GLY A 1 122 ? 21.186 0.400 -71.432 1.00 39.66 122 GLY A O 1
ATOM 888 N N . GLY A 1 123 ? 21.685 -0.970 -73.159 1.00 39.69 123 GLY A N 1
ATOM 889 C CA . GLY A 1 123 ? 22.361 -0.016 -74.074 1.00 39.69 123 GLY A CA 1
ATOM 890 C C . GLY A 1 123 ? 23.894 -0.017 -73.973 1.00 39.69 123 GLY A C 1
ATOM 891 O O . GLY A 1 123 ? 24.422 0.192 -72.890 1.00 39.69 123 GLY A O 1
ATOM 892 N N . THR A 1 124 ? 24.687 -0.262 -75.019 1.00 39.38 124 THR A N 1
ATOM 893 C CA . THR A 1 124 ? 24.518 -0.147 -76.485 1.00 39.38 124 THR A CA 1
ATOM 894 C C . THR A 1 124 ? 25.221 -1.280 -77.219 1.00 39.38 124 THR A C 1
ATOM 896 O O . THR A 1 124 ? 26.307 -1.670 -76.736 1.00 39.38 124 THR A O 1
#

Radius of gyration: 26.11 Å; chains: 1; bounding box: 44×30×94 Å

Organism: NCBI:txid420281

Secondary structure (DSSP, 8-state):
---HHHHHHHHTTS--PPPPPHHHHHHHHHHHHHTS-SS-PPPHHHHHHHHHT--SEEEEETTEEEEEEEETTTEEEEEEEEPTTHHHHHHHHHHHHHHHHHHHHTSPPPP-------------

Sequence (124 aa):
VVPPSLADALSVLQDNMQPFSSELAKQIVISELTEKCEETCADPAIVEALVEGLSSPVAAASVGQVYKAVLPGYGNVAVKVQRPGIRGLVERDASMLRSLAAWVESIPAIPSNESTKGIGNGGT

InterPro domains:
  IPR004147 ABC1 atypical kinase-like domain [PF03109] (13-108)
  IPR050154 UbiB protein kinase [PTHR10566] (1-110)

Foldseek 3Di:
DDDPVVVVVCVVVDDPDDDDDLVVQLVQLCCVQAVVDPDDHDDPVQSVQFSVQWDPFPDDDPQFTWTWGQTPPPGIDIDTGGDPPSVVVVVVVVVVVVVVVVVVVPDDPDPPPPDDDDPDDDDD

pLDDT: mean 81.29, std 14.95, range [39.38, 94.44]